Protein AF-A0A1F4U3Y9-F1 (afdb_monomer)

Solvent-accessible surface area (backbone atoms only — not comparable to full-atom values): 5903 Å² total; per-residue (Å²): 134,55,76,65,60,55,51,37,53,53,31,45,50,54,50,47,29,71,56,62,74,68,56,69,68,59,83,85,46,50,67,61,53,48,54,52,50,52,58,56,38,69,78,44,62,65,75,34,36,54,48,48,27,42,46,28,10,74,74,78,79,38,62,44,50,52,57,58,50,9,64,77,68,77,44,53,41,67,56,42,50,52,41,43,54,55,40,50,57,60,56,46,32,67,84,55,42,59,75,51,51,86,67,46,123

Foldseek 3Di:
DDPLVVQLQVLVQVLVCLQPVDFDFDPVCSVVLLVLVVVLLVPDPPLLSLLSCQQSVVVSPGHDQLCVSCVVVVHDSVVSVVSPVVSSVSCNDVVSVVVCPVRTD

Secondary structure (DSSP, 8-state):
--HHHHHHHHHHHHHHHHHHTSPPPPGGGHHHHHHHHHHHHHTS-HHHHHHHHHHHTTTTT-PPPHHHHHHHHTS-HHHHHHHHHHHHHHHT-HHHHHHHGGG--

InterPro domains:
  IPR000943 RNA polymerase sigma-70 [PR00046] (44-56)
  IPR000943 RNA polymerase sigma-70 [PR00046] (65-80)
  IPR000943 RNA po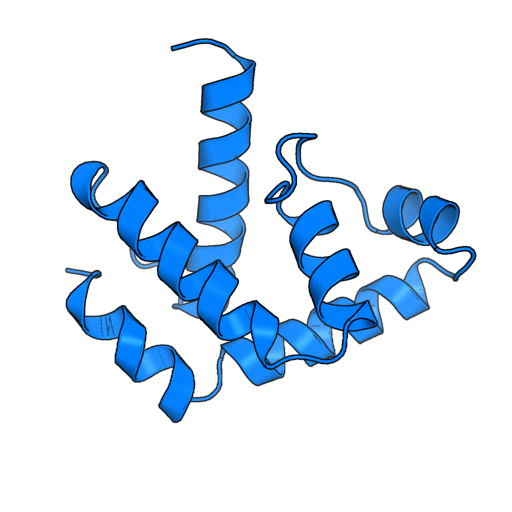lymerase sigma-70 [PR00046] (80-91)
  IPR000943 RNA polymerase sigma-70 [PS00716] (65-91)
  IPR007630 RNA polymerase sigma-70 region 4 [PF04545] (41-93)
  IPR013324 RNA polymerase sigma factor, region 3/4-like [SSF88659] (28-102)
  IPR014284 RNA polymerase sigma-70-like domain [TIGR02937] (24-93)
  IPR036388 Winged helix-like DNA-binding domain superfamily [G3DSA:1.10.10.10] (22-105)
  IPR050239 Sigma-70 factor family, RNA polymerase initiation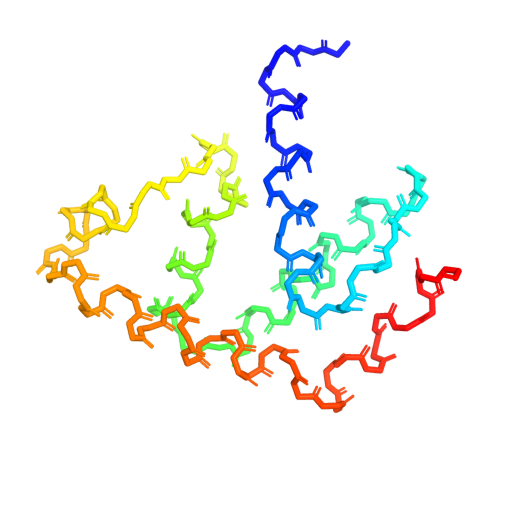 factors [PTHR30603] (31-104)

Radius of gyration: 13.51 Å; Cα contacts (8 Å, |Δi|>4): 103; chains: 1; bounding box: 30×34×35 Å

Structure (mmCIF, N/CA/C/O backbone):
data_AF-A0A1F4U3Y9-F1
#
_entry.id   AF-A0A1F4U3Y9-F1
#
loop_
_atom_site.group_PDB
_atom_site.id
_atom_site.type_symbol
_atom_site.label_atom_id
_atom_site.label_alt_id
_atom_site.label_comp_id
_atom_site.label_asym_id
_atom_site.label_entity_id
_atom_site.label_seq_id
_atom_site.pdbx_PDB_ins_code
_atom_site.Cartn_x
_atom_site.Cartn_y
_atom_site.Cartn_z
_atom_site.occupancy
_atom_site.B_iso_or_equiv
_atom_site.auth_seq_id
_atom_site.auth_comp_id
_atom_site.auth_asym_id
_atom_site.auth_atom_id
_atom_site.pdbx_PDB_model_num
ATOM 1 N N . MET A 1 1 ? -0.854 19.636 -18.662 1.00 48.47 1 MET A N 1
ATOM 2 C CA . MET A 1 1 ? -1.176 18.554 -17.710 1.00 48.47 1 MET A CA 1
ATOM 3 C C . MET A 1 1 ? -1.763 19.178 -16.464 1.00 48.47 1 MET A C 1
ATOM 5 O O . MET A 1 1 ? -1.205 20.149 -15.961 1.00 48.47 1 MET A O 1
ATOM 9 N N . SER A 1 2 ? -2.920 18.698 -16.024 1.00 51.94 2 SER A N 1
ATOM 10 C CA . SER A 1 2 ? -3.582 19.229 -14.830 1.00 51.94 2 SER A CA 1
ATOM 11 C C . SER A 1 2 ? -2.805 18.849 -13.559 1.00 51.94 2 SER A C 1
ATOM 13 O O . SER A 1 2 ? -2.091 17.847 -13.514 1.00 51.94 2 SER A O 1
ATOM 15 N N . ARG A 1 3 ? -2.964 19.622 -12.476 1.00 57.47 3 ARG A N 1
ATOM 16 C CA . ARG A 1 3 ? -2.353 19.325 -11.163 1.00 57.47 3 ARG A CA 1
ATOM 17 C C . ARG A 1 3 ? -2.760 17.941 -10.620 1.00 57.47 3 ARG A C 1
ATOM 19 O O . ARG A 1 3 ? -2.001 17.326 -9.869 1.00 57.47 3 ARG A O 1
ATOM 26 N N . LEU A 1 4 ? -3.934 17.445 -11.021 1.00 55.41 4 LEU A N 1
ATOM 27 C CA . LEU A 1 4 ? -4.447 16.114 -10.682 1.00 55.41 4 LEU A CA 1
ATOM 28 C C . LEU A 1 4 ? -3.682 14.998 -11.413 1.00 55.41 4 LEU A C 1
ATOM 30 O O . LEU A 1 4 ? -3.236 14.053 -10.764 1.00 55.41 4 LEU A O 1
ATOM 34 N N . GLU A 1 5 ? -3.424 15.149 -12.715 1.00 52.81 5 GLU A N 1
ATOM 35 C CA . GLU A 1 5 ? -2.620 14.196 -13.504 1.00 52.81 5 GLU A CA 1
ATOM 36 C C . GLU A 1 5 ? -1.182 14.093 -12.978 1.00 52.81 5 GLU A C 1
ATOM 38 O O . GLU A 1 5 ? -0.624 13.002 -12.856 1.00 52.81 5 GLU A O 1
ATOM 43 N N . GLN A 1 6 ? -0.595 15.229 -12.583 1.00 56.41 6 GLN A N 1
ATOM 44 C CA . GLN A 1 6 ? 0.755 15.277 -12.016 1.00 56.41 6 GLN A CA 1
ATOM 45 C C . GLN A 1 6 ? 0.853 14.485 -10.699 1.00 56.41 6 GLN A C 1
ATOM 47 O O . GLN A 1 6 ? 1.825 13.769 -10.462 1.00 56.41 6 GLN A O 1
ATOM 52 N N . THR A 1 7 ? -0.175 14.589 -9.852 1.00 57.88 7 THR A N 1
ATOM 53 C CA . THR A 1 7 ? -0.229 13.936 -8.534 1.00 57.88 7 THR A CA 1
ATOM 54 C C . THR A 1 7 ? -0.446 12.426 -8.663 1.00 57.88 7 THR A C 1
ATOM 56 O O . THR A 1 7 ? 0.130 11.648 -7.900 1.00 57.88 7 THR A O 1
ATOM 59 N N . HIS A 1 8 ? -1.232 11.995 -9.652 1.00 61.25 8 HIS A N 1
ATOM 60 C CA . HIS A 1 8 ? -1.425 10.581 -9.976 1.00 61.25 8 HIS A CA 1
ATOM 61 C C . HIS A 1 8 ? -0.100 9.930 -10.403 1.00 61.25 8 HIS A C 1
ATOM 63 O O . HIS A 1 8 ? 0.292 8.895 -9.859 1.00 61.25 8 HIS A O 1
ATOM 69 N N . LYS A 1 9 ? 0.657 10.608 -11.278 1.00 61.06 9 LYS A N 1
ATOM 70 C CA . LYS A 1 9 ? 1.952 10.127 -11.780 1.00 61.06 9 LYS A CA 1
ATOM 71 C C . LYS A 1 9 ? 2.984 9.933 -10.658 1.00 61.06 9 LYS A C 1
ATOM 73 O O . LYS A 1 9 ? 3.597 8.872 -10.562 1.00 61.06 9 LYS A O 1
ATOM 78 N N . ILE A 1 10 ? 3.092 10.901 -9.742 1.00 67.25 10 ILE A N 1
ATOM 79 C CA . ILE A 1 10 ? 4.024 10.866 -8.595 1.00 67.25 10 ILE A CA 1
ATOM 80 C C . ILE A 1 10 ? 3.752 9.675 -7.660 1.00 67.25 10 ILE A C 1
ATOM 82 O O . ILE A 1 10 ? 4.676 8.995 -7.211 1.00 67.25 10 ILE A O 1
ATOM 86 N N . ASN A 1 11 ? 2.486 9.397 -7.348 1.00 70.44 11 ASN A N 1
ATOM 87 C CA . ASN A 1 11 ? 2.147 8.366 -6.364 1.00 70.44 11 ASN A CA 1
ATOM 88 C C . ASN A 1 11 ? 2.334 6.943 -6.897 1.00 70.44 11 ASN A C 1
ATOM 90 O O . ASN A 1 11 ? 2.792 6.062 -6.165 1.00 70.44 11 ASN A O 1
ATOM 94 N N . CYS A 1 12 ? 2.074 6.736 -8.183 1.00 67.81 12 CYS A N 1
ATOM 95 C CA . CYS A 1 12 ? 2.408 5.494 -8.865 1.00 67.81 12 CYS A CA 1
ATOM 96 C C . CYS A 1 12 ? 3.924 5.266 -8.910 1.00 67.81 12 CYS A C 1
ATOM 98 O O . CYS A 1 12 ? 4.402 4.164 -8.644 1.00 67.81 12 CYS A O 1
ATOM 100 N N . GLN A 1 13 ? 4.694 6.327 -9.163 1.00 70.06 13 GLN A N 1
ATOM 101 C CA . GLN A 1 13 ? 6.154 6.278 -9.165 1.00 70.06 13 GLN A CA 1
ATOM 102 C C . GLN A 1 13 ? 6.704 5.881 -7.783 1.00 70.06 13 GLN A C 1
ATOM 104 O O . GLN A 1 13 ? 7.605 5.051 -7.691 1.00 70.06 13 GLN A O 1
ATOM 109 N N . ASN A 1 14 ? 6.071 6.333 -6.693 1.00 76.56 14 ASN A N 1
ATOM 110 C CA . ASN A 1 14 ? 6.397 5.877 -5.335 1.00 76.56 14 ASN A CA 1
ATOM 111 C C . ASN A 1 14 ? 6.145 4.370 -5.117 1.00 76.56 14 ASN A C 1
ATOM 113 O O . ASN A 1 14 ? 6.902 3.723 -4.385 1.00 76.56 14 ASN A O 1
ATOM 117 N N . LEU A 1 15 ? 5.096 3.795 -5.721 1.00 81.62 15 LEU A N 1
ATOM 118 C CA . LEU A 1 15 ? 4.838 2.348 -5.664 1.00 81.62 15 LEU A CA 1
ATOM 119 C C . LEU A 1 15 ? 5.926 1.573 -6.405 1.00 81.62 15 LEU A C 1
ATOM 121 O O . LEU A 1 15 ? 6.482 0.612 -5.873 1.00 81.62 15 LEU A O 1
ATOM 125 N N . ILE A 1 16 ? 6.249 2.021 -7.613 1.00 77.62 16 ILE A N 1
ATOM 126 C CA . ILE A 1 16 ? 7.269 1.428 -8.474 1.00 77.62 16 ILE A CA 1
ATOM 127 C C . ILE A 1 16 ? 8.624 1.434 -7.769 1.00 77.62 16 ILE A C 1
ATOM 129 O O . ILE A 1 16 ? 9.228 0.373 -7.613 1.00 77.62 16 ILE A O 1
ATOM 133 N N . CYS A 1 17 ? 9.070 2.587 -7.262 1.00 76.81 17 CYS A N 1
ATOM 134 C CA . CYS A 1 17 ? 10.342 2.694 -6.547 1.00 76.81 17 CYS A CA 1
ATOM 135 C C . CYS A 1 17 ? 10.395 1.738 -5.352 1.00 76.81 17 CYS A C 1
ATOM 137 O O . CYS A 1 17 ? 11.418 1.094 -5.107 1.00 76.81 17 CYS A O 1
ATOM 139 N N . LYS A 1 18 ? 9.272 1.575 -4.639 1.00 78.56 18 LYS A N 1
ATOM 140 C CA . LYS A 1 18 ? 9.178 0.614 -3.538 1.00 78.56 18 LYS A CA 1
ATOM 141 C C . LYS A 1 18 ? 9.304 -0.835 -3.991 1.00 78.56 18 LYS A C 1
ATOM 143 O O . LYS A 1 18 ? 9.843 -1.616 -3.207 1.00 78.56 18 LYS A O 1
ATOM 148 N N . ILE A 1 19 ? 8.795 -1.216 -5.163 1.00 79.44 19 ILE A N 1
ATOM 149 C CA . ILE A 1 19 ? 8.839 -2.598 -5.677 1.00 79.44 19 ILE A CA 1
ATOM 150 C C . ILE A 1 19 ? 10.204 -2.914 -6.311 1.00 79.44 19 ILE A C 1
ATOM 152 O O . ILE A 1 19 ? 10.729 -3.999 -6.067 1.00 79.44 19 ILE A O 1
ATOM 156 N N . PHE A 1 20 ? 10.793 -1.969 -7.051 1.00 72.44 20 PHE A N 1
ATOM 157 C CA . PHE A 1 20 ? 11.938 -2.197 -7.947 1.00 72.44 20 PHE A CA 1
ATOM 158 C C . PHE A 1 20 ? 13.252 -1.521 -7.520 1.00 72.44 20 PHE A C 1
ATOM 160 O O . PHE A 1 20 ? 14.185 -1.461 -8.312 1.00 72.44 20 PHE A O 1
ATOM 167 N N . SER A 1 21 ? 13.362 -1.055 -6.271 1.00 65.00 21 SER A N 1
ATOM 168 C CA . SER A 1 21 ? 14.612 -0.521 -5.700 1.00 65.00 21 SER A CA 1
ATOM 169 C C . SER A 1 21 ? 15.199 0.674 -6.472 1.00 65.00 21 SER A C 1
ATOM 171 O O . SER A 1 21 ? 16.372 0.663 -6.829 1.00 65.00 21 SER A O 1
ATOM 173 N N . ASN A 1 22 ? 14.398 1.730 -6.662 1.00 54.84 22 ASN A N 1
ATOM 174 C CA . ASN A 1 22 ? 14.822 3.025 -7.232 1.00 54.84 22 ASN A CA 1
ATOM 175 C C . ASN A 1 22 ? 15.315 2.996 -8.690 1.00 54.84 22 ASN A C 1
ATOM 177 O O . ASN A 1 22 ? 16.272 3.687 -9.029 1.00 54.84 22 ASN A O 1
ATOM 181 N N . LYS A 1 23 ? 14.647 2.250 -9.571 1.00 60.75 23 LYS A N 1
ATOM 182 C CA . LYS A 1 23 ? 14.773 2.498 -11.011 1.00 60.75 23 LYS A CA 1
ATOM 183 C C . LYS A 1 23 ? 13.792 3.588 -11.442 1.00 60.75 23 LYS A C 1
ATOM 185 O O . LYS A 1 23 ? 12.597 3.487 -11.154 1.00 60.75 23 LYS A O 1
ATOM 190 N N . GLU A 1 24 ? 14.296 4.634 -12.091 1.00 59.62 24 GLU A N 1
ATOM 191 C CA . GLU A 1 24 ? 13.445 5.629 -12.740 1.00 59.62 24 GLU A CA 1
ATOM 192 C C . GLU A 1 24 ? 12.756 4.990 -13.950 1.00 59.62 24 GLU A C 1
ATOM 194 O O . GLU A 1 24 ? 13.371 4.245 -14.707 1.00 59.62 24 GLU A O 1
ATOM 199 N N . ILE A 1 25 ? 11.458 5.251 -14.106 1.00 63.59 25 ILE A N 1
ATOM 200 C CA . ILE A 1 25 ? 10.733 4.892 -15.325 1.00 63.59 25 ILE A CA 1
ATOM 201 C C . ILE A 1 25 ? 10.867 6.057 -16.290 1.00 63.59 25 ILE A C 1
ATOM 203 O O . ILE A 1 25 ? 10.481 7.183 -15.955 1.00 63.59 25 ILE A O 1
ATOM 207 N N . GLU A 1 26 ? 11.361 5.774 -17.490 1.00 63.59 26 GLU A N 1
ATOM 208 C CA . GLU A 1 26 ? 11.257 6.708 -18.603 1.00 63.59 26 GLU A CA 1
ATOM 209 C C . GLU A 1 26 ? 9.784 7.040 -18.856 1.00 63.59 26 GLU A C 1
ATOM 211 O O . GLU A 1 26 ? 8.912 6.170 -18.830 1.00 63.59 26 GLU A O 1
ATOM 216 N N . LYS A 1 27 ? 9.483 8.324 -19.071 1.00 62.53 27 LYS A N 1
ATOM 217 C CA . LYS A 1 27 ? 8.103 8.842 -19.096 1.00 62.53 27 LYS A CA 1
ATOM 218 C C . LYS A 1 27 ? 7.188 8.131 -20.095 1.00 62.53 27 LYS A C 1
ATOM 220 O O . LYS A 1 27 ? 5.975 8.172 -19.873 1.00 62.53 27 LYS A O 1
ATOM 225 N N . ASP A 1 28 ? 7.769 7.510 -21.114 1.00 66.12 28 ASP A N 1
ATOM 226 C CA 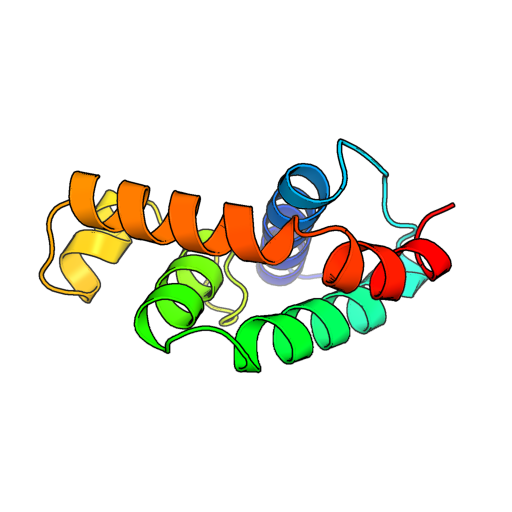. ASP A 1 28 ? 7.090 6.884 -22.244 1.00 66.12 28 ASP A CA 1
ATOM 227 C C . ASP A 1 28 ? 6.516 5.501 -21.893 1.00 66.12 28 ASP A C 1
ATOM 229 O O . ASP A 1 28 ? 5.478 5.121 -22.422 1.00 66.12 28 ASP A O 1
ATOM 233 N N . HIS A 1 29 ? 7.082 4.807 -20.899 1.00 73.62 29 HIS A N 1
ATOM 234 C CA . HIS A 1 29 ? 6.612 3.482 -20.464 1.00 73.62 29 HIS A CA 1
ATOM 235 C C . HIS A 1 29 ? 5.654 3.523 -19.267 1.00 73.62 29 HIS A C 1
ATOM 237 O O . HIS A 1 29 ? 5.248 2.486 -18.743 1.00 73.62 29 HIS A O 1
ATOM 243 N N . PHE A 1 30 ? 5.282 4.714 -18.790 1.00 72.44 30 PHE A N 1
ATOM 244 C CA . PHE A 1 30 ? 4.509 4.850 -17.555 1.00 72.44 30 PHE A CA 1
ATOM 245 C C . PHE A 1 30 ? 3.150 4.128 -17.614 1.00 72.44 30 PHE A C 1
ATOM 247 O O . PHE A 1 30 ? 2.808 3.409 -16.678 1.00 72.44 30 PHE A O 1
ATOM 254 N N . GLU A 1 31 ? 2.405 4.270 -18.713 1.00 76.00 31 GLU A N 1
ATOM 255 C CA . GLU A 1 31 ? 1.094 3.622 -18.886 1.00 76.00 31 GLU A CA 1
ATOM 256 C C . GLU A 1 31 ? 1.203 2.092 -18.959 1.00 76.00 31 GLU A C 1
ATOM 258 O O . GLU A 1 31 ? 0.430 1.374 -18.323 1.00 76.00 31 GLU A O 1
ATOM 263 N N . GLU A 1 32 ? 2.209 1.579 -19.668 1.00 77.75 32 GLU A N 1
ATOM 264 C CA . GLU A 1 32 ? 2.474 0.140 -19.775 1.00 77.75 32 GLU A CA 1
ATOM 265 C C . GLU A 1 32 ? 2.797 -0.455 -18.401 1.00 77.75 32 GLU A C 1
ATOM 267 O O . GLU A 1 32 ? 2.233 -1.475 -17.999 1.00 77.75 32 GLU A O 1
ATOM 272 N N . VAL A 1 33 ? 3.643 0.223 -17.621 1.00 77.31 33 VAL A N 1
ATOM 273 C CA . VAL A 1 33 ? 3.981 -0.219 -16.265 1.00 77.31 33 VAL A CA 1
ATOM 274 C C . VAL A 1 33 ? 2.747 -0.232 -15.361 1.00 77.31 33 VAL A C 1
ATOM 276 O O . VAL A 1 33 ? 2.585 -1.170 -14.576 1.00 77.31 33 VAL A O 1
ATOM 279 N N . ILE A 1 34 ? 1.850 0.753 -15.477 1.00 78.88 34 ILE A N 1
ATOM 280 C CA . ILE A 1 34 ? 0.597 0.779 -14.711 1.00 78.88 34 ILE A CA 1
ATOM 281 C C . ILE A 1 34 ? -0.280 -0.423 -15.043 1.00 78.88 34 ILE A C 1
ATOM 283 O O . ILE A 1 34 ? -0.708 -1.119 -14.120 1.00 78.88 34 ILE A O 1
ATOM 287 N N . GLN A 1 35 ? -0.473 -0.737 -16.325 1.00 82.06 35 GLN A N 1
ATOM 288 C CA . GLN A 1 35 ? -1.257 -1.906 -16.734 1.00 82.06 35 GLN A CA 1
ATOM 289 C C . GLN A 1 35 ? -0.700 -3.209 -16.150 1.00 82.06 35 GLN A C 1
ATOM 291 O O . GLN A 1 35 ? -1.451 -4.062 -15.674 1.00 82.06 35 GLN A O 1
ATOM 296 N N . ILE A 1 36 ? 0.624 -3.366 -16.112 1.00 81.19 36 ILE A N 1
ATOM 297 C CA . ILE A 1 36 ? 1.246 -4.573 -15.552 1.00 81.19 36 ILE A CA 1
ATOM 298 C C . ILE A 1 36 ? 1.101 -4.599 -14.024 1.00 81.19 36 ILE A C 1
ATOM 300 O O . ILE A 1 36 ? 0.895 -5.670 -13.439 1.00 81.19 36 ILE A O 1
ATOM 304 N N . ILE A 1 37 ? 1.166 -3.440 -13.354 1.00 82.00 37 ILE A N 1
ATOM 305 C CA . ILE A 1 37 ? 0.885 -3.337 -11.914 1.00 82.00 37 ILE A CA 1
ATOM 306 C C . ILE A 1 37 ? -0.550 -3.781 -11.649 1.00 82.00 37 ILE A C 1
ATOM 308 O O . ILE A 1 37 ? -0.764 -4.616 -10.771 1.00 82.00 37 ILE A O 1
ATOM 312 N N . GLU A 1 38 ? -1.524 -3.292 -12.413 1.00 84.00 38 GLU A N 1
ATOM 313 C CA . GLU A 1 38 ? -2.929 -3.674 -12.270 1.00 84.00 38 GLU A CA 1
ATOM 314 C C . GLU A 1 38 ? -3.154 -5.166 -12.528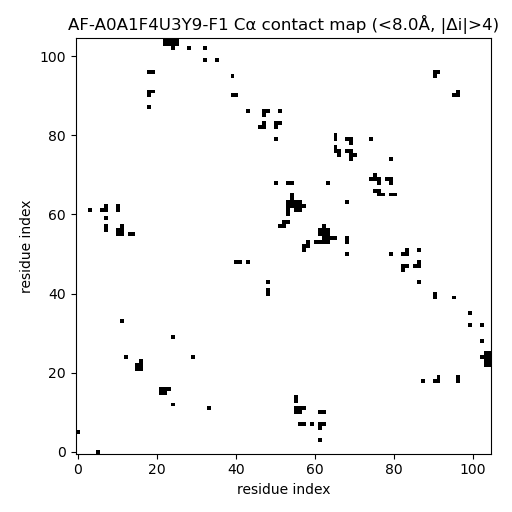 1.00 84.00 38 GLU A C 1
ATOM 316 O O . GLU A 1 38 ? -3.786 -5.846 -11.712 1.00 84.00 38 GLU A O 1
ATOM 321 N N . ALA A 1 39 ? -2.559 -5.709 -13.592 1.00 84.25 39 ALA A N 1
ATOM 322 C CA . ALA A 1 39 ? -2.594 -7.137 -13.886 1.00 84.25 39 ALA A CA 1
ATOM 323 C C . ALA A 1 39 ? -1.985 -7.961 -12.741 1.00 84.25 39 ALA A C 1
ATOM 325 O O . ALA A 1 39 ? -2.540 -8.979 -12.328 1.00 84.25 39 ALA A O 1
ATOM 326 N N . THR A 1 40 ? -0.876 -7.508 -12.158 1.00 83.94 40 THR A N 1
ATOM 327 C CA . THR A 1 40 ? -0.241 -8.193 -11.025 1.00 83.94 40 THR A CA 1
ATOM 328 C C . THR A 1 40 ? -1.082 -8.089 -9.753 1.00 83.94 40 THR A C 1
ATOM 330 O O . THR A 1 40 ? -1.181 -9.063 -8.999 1.00 83.94 40 THR A O 1
ATOM 333 N N . LEU A 1 41 ? -1.717 -6.938 -9.519 1.00 86.94 41 LEU A N 1
ATOM 334 C CA . LEU A 1 41 ? -2.628 -6.731 -8.398 1.00 86.94 41 LEU A CA 1
ATOM 335 C C . LEU A 1 41 ? -3.853 -7.636 -8.500 1.00 86.94 41 LEU A C 1
ATOM 337 O O . LEU A 1 41 ? -4.268 -8.159 -7.469 1.00 86.94 41 LEU A O 1
ATOM 341 N N . SER A 1 42 ? -4.375 -7.893 -9.703 1.00 87.25 42 SER A N 1
ATOM 342 C CA . SER A 1 42 ? -5.540 -8.769 -9.906 1.00 87.25 42 SER A CA 1
ATOM 343 C C . SER A 1 42 ? -5.367 -10.172 -9.294 1.00 87.25 42 SER A C 1
ATOM 345 O O . SER A 1 42 ? -6.335 -10.771 -8.831 1.00 87.25 42 SER A O 1
ATOM 347 N N . GLY A 1 43 ? -4.125 -10.667 -9.194 1.00 86.88 43 GLY A N 1
ATOM 348 C CA . GLY A 1 43 ? -3.791 -11.957 -8.577 1.00 86.88 43 GLY A CA 1
ATOM 349 C C . GLY A 1 43 ? -3.640 -11.936 -7.049 1.00 86.88 43 GLY A C 1
ATOM 350 O O . GLY A 1 43 ? -3.329 -12.965 -6.442 1.00 86.88 43 GLY A O 1
ATOM 351 N N . LEU A 1 44 ? -3.799 -10.782 -6.397 1.00 89.12 44 LEU A N 1
ATOM 352 C CA . LEU A 1 44 ? -3.787 -10.662 -4.940 1.00 89.12 44 LEU A CA 1
ATOM 353 C C . LEU A 1 44 ? -5.208 -10.761 -4.369 1.00 89.12 44 LEU A C 1
ATOM 355 O O . LEU A 1 44 ? -6.164 -10.376 -5.028 1.00 89.12 44 LEU A O 1
ATOM 359 N N . PRO A 1 45 ? -5.371 -11.186 -3.106 1.00 93.12 45 PRO A N 1
ATOM 360 C CA . PRO A 1 45 ? -6.625 -11.004 -2.383 1.00 93.12 45 PRO A CA 1
ATOM 361 C C . PRO A 1 45 ? -7.157 -9.569 -2.479 1.00 93.12 45 PRO A C 1
ATOM 363 O O . PRO A 1 45 ? -6.400 -8.616 -2.295 1.00 93.12 45 PRO A O 1
ATOM 366 N N . GLU A 1 46 ? -8.464 -9.419 -2.685 1.00 92.69 46 GLU A N 1
ATOM 367 C CA . GLU A 1 46 ? -9.150 -8.134 -2.894 1.00 92.69 46 GLU A CA 1
ATOM 368 C C . GLU A 1 46 ? -8.772 -7.066 -1.852 1.00 92.69 46 GLU A C 1
ATOM 370 O O . GLU A 1 46 ? -8.426 -5.936 -2.191 1.00 92.69 46 GLU A O 1
ATOM 375 N N . LYS A 1 47 ? -8.700 -7.448 -0.569 1.00 93.19 47 LYS A N 1
ATOM 376 C CA . LYS A 1 47 ? -8.298 -6.543 0.524 1.00 93.19 47 LYS A CA 1
ATOM 377 C C . LYS A 1 47 ? -6.893 -5.955 0.343 1.00 93.19 47 LYS A C 1
ATOM 379 O O . LYS A 1 47 ? -6.640 -4.840 0.786 1.00 93.19 47 LYS A O 1
ATOM 384 N N . TYR A 1 48 ? -5.968 -6.685 -0.279 1.00 93.69 48 TYR A N 1
ATOM 385 C CA . TYR A 1 48 ? -4.635 -6.171 -0.607 1.00 93.69 48 TYR A CA 1
ATOM 386 C C . TYR A 1 48 ? -4.677 -5.234 -1.808 1.00 93.69 48 TYR A C 1
ATOM 388 O O . TYR A 1 48 ? -4.005 -4.206 -1.787 1.00 93.69 48 TYR A O 1
ATOM 396 N N . GLN A 1 49 ? -5.481 -5.569 -2.821 1.00 93.50 49 GLN A N 1
ATOM 397 C CA . GLN A 1 49 ? -5.661 -4.723 -3.998 1.00 93.50 49 GLN A CA 1
ATOM 398 C C . GLN A 1 49 ? -6.193 -3.351 -3.597 1.00 93.50 49 GLN A C 1
ATOM 400 O O . GLN A 1 49 ? -5.587 -2.345 -3.944 1.00 93.50 49 GLN A O 1
ATOM 405 N N . ILE A 1 50 ? -7.269 -3.316 -2.804 1.00 93.06 50 ILE A N 1
ATOM 406 C CA . ILE A 1 50 ? -7.898 -2.070 -2.354 1.00 93.06 50 ILE A CA 1
ATOM 407 C C . ILE A 1 50 ? -6.901 -1.219 -1.562 1.00 93.06 50 ILE A C 1
ATOM 409 O O . ILE A 1 50 ? -6.746 -0.035 -1.845 1.00 93.06 50 ILE A O 1
ATOM 413 N N . VAL A 1 51 ? -6.167 -1.821 -0.618 1.00 95.12 51 VAL A N 1
ATOM 414 C CA . VAL A 1 51 ? -5.161 -1.091 0.168 1.00 95.12 51 VAL A CA 1
ATOM 415 C C . VAL A 1 51 ? -4.079 -0.491 -0.728 1.00 95.12 51 VAL A C 1
ATOM 417 O O . VAL A 1 51 ? -3.739 0.671 -0.537 1.00 95.12 51 VAL A O 1
ATOM 420 N N . ILE A 1 52 ? -3.554 -1.228 -1.713 1.00 93.00 52 ILE A N 1
ATOM 421 C CA . ILE A 1 52 ? -2.537 -0.691 -2.632 1.00 93.00 52 ILE A CA 1
ATOM 422 C C . ILE A 1 52 ? -3.128 0.388 -3.546 1.00 93.00 52 ILE A C 1
ATOM 424 O O . ILE A 1 52 ? -2.535 1.458 -3.667 1.00 93.00 52 ILE A O 1
ATOM 428 N N . LYS A 1 53 ? -4.308 0.167 -4.133 1.00 90.81 53 LYS A N 1
ATOM 429 C CA . LYS A 1 53 ? -4.945 1.147 -5.021 1.00 90.81 53 LYS A CA 1
ATOM 430 C C . LYS A 1 53 ? -5.180 2.477 -4.312 1.00 90.81 53 LYS A C 1
ATOM 432 O O . LYS A 1 53 ? -4.705 3.498 -4.792 1.00 90.81 53 LYS A O 1
ATOM 437 N N . LEU A 1 54 ? -5.783 2.452 -3.124 1.00 92.19 54 LEU A N 1
ATOM 438 C CA . LEU A 1 54 ? -6.017 3.661 -2.330 1.00 92.19 54 LEU A CA 1
ATOM 439 C C . LEU A 1 54 ? -4.709 4.299 -1.844 1.00 92.19 54 LEU A C 1
ATOM 441 O O . 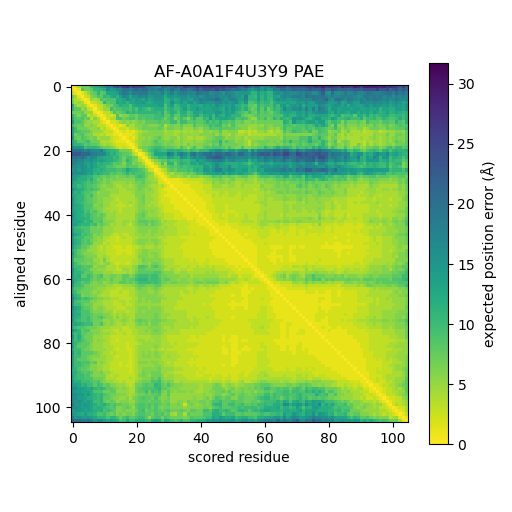LEU A 1 54 ? -4.572 5.519 -1.824 1.00 92.19 54 LEU A O 1
ATOM 445 N N . ARG A 1 55 ? -3.717 3.492 -1.446 1.00 92.25 55 ARG A N 1
ATOM 446 C CA . ARG A 1 55 ? -2.454 4.005 -0.895 1.00 92.25 55 ARG A CA 1
ATOM 447 C C . ARG A 1 55 ? -1.609 4.740 -1.925 1.00 92.25 55 ARG A C 1
ATOM 449 O O . ARG A 1 55 ? -0.954 5.714 -1.566 1.00 92.25 55 ARG A O 1
ATOM 456 N N . TYR A 1 56 ? -1.615 4.268 -3.165 1.00 89.31 56 TYR A N 1
ATOM 457 C CA . TYR A 1 56 ? -0.804 4.817 -4.253 1.00 89.31 56 TYR A CA 1
ATOM 458 C C . TYR A 1 56 ? -1.642 5.569 -5.294 1.00 89.31 56 TYR A C 1
ATOM 460 O O . TYR A 1 56 ? -1.099 6.042 -6.286 1.00 89.31 56 TYR A O 1
ATOM 468 N N . GLY A 1 57 ? -2.942 5.735 -5.035 1.00 86.56 57 GLY A N 1
ATOM 469 C CA . GLY A 1 57 ? -3.855 6.525 -5.852 1.00 86.56 57 GLY A CA 1
ATOM 470 C C . GLY A 1 57 ? -4.173 5.919 -7.212 1.00 86.56 57 GLY A C 1
ATOM 471 O O . GLY A 1 57 ? -4.558 6.673 -8.089 1.00 86.56 57 GLY A O 1
ATOM 472 N N . LEU A 1 58 ? -4.031 4.599 -7.382 1.00 84.50 58 LEU A N 1
ATOM 473 C CA . LEU A 1 58 ? -4.310 3.885 -8.641 1.00 84.50 58 LEU A CA 1
ATOM 474 C C . LEU A 1 58 ? -5.808 3.855 -8.997 1.00 84.50 58 LEU A C 1
ATOM 476 O O . LEU A 1 58 ? -6.193 3.312 -10.022 1.00 84.50 58 LEU A O 1
ATOM 480 N N . ASP A 1 59 ? -6.672 4.371 -8.126 1.00 82.62 59 ASP A N 1
ATOM 481 C CA . ASP A 1 59 ? -8.112 4.505 -8.346 1.00 82.62 59 ASP A CA 1
ATOM 482 C C . ASP A 1 59 ? -8.503 5.871 -8.940 1.00 82.62 59 ASP A C 1
ATOM 484 O O . ASP A 1 59 ? -9.689 6.194 -9.018 1.00 82.62 59 ASP A O 1
ATOM 488 N N . GLY A 1 60 ? -7.520 6.704 -9.306 1.00 79.19 60 GLY A N 1
ATOM 489 C CA . GLY A 1 60 ? -7.741 8.045 -9.845 1.00 79.19 60 GLY A CA 1
ATOM 490 C C . GLY A 1 60 ? -8.154 9.091 -8.803 1.00 79.19 60 GLY A C 1
ATOM 491 O O . GLY A 1 60 ? -8.279 10.267 -9.142 1.00 79.19 60 GLY A O 1
ATOM 492 N N . LYS A 1 61 ? -8.331 8.712 -7.527 1.00 79.38 61 LYS A N 1
ATOM 493 C CA . LYS A 1 61 ? -8.738 9.627 -6.440 1.00 79.38 61 LYS A CA 1
ATOM 494 C C . LYS A 1 61 ? -7.556 10.174 -5.635 1.00 79.38 61 LYS A C 1
ATOM 496 O O . LYS A 1 61 ? -7.750 10.961 -4.708 1.00 79.38 61 LYS A O 1
ATOM 501 N N . GLY A 1 62 ? -6.335 9.799 -6.018 1.00 83.00 62 GLY A N 1
ATOM 502 C CA . GLY A 1 62 ? -5.096 10.215 -5.368 1.00 83.00 62 GLY A CA 1
ATOM 503 C C . GLY A 1 62 ? -4.724 9.349 -4.163 1.00 83.00 62 GLY A C 1
ATOM 504 O O . GLY A 1 62 ? -5.515 8.557 -3.658 1.00 83.00 62 GLY A O 1
ATOM 505 N N . ALA A 1 63 ? -3.475 9.475 -3.710 1.00 88.44 63 ALA A N 1
ATOM 506 C CA . ALA A 1 63 ? -2.963 8.665 -2.611 1.00 88.44 63 ALA A CA 1
ATOM 507 C C . ALA A 1 63 ? -3.614 9.021 -1.269 1.00 88.44 63 ALA A C 1
ATOM 509 O O . ALA A 1 63 ? -3.651 10.180 -0.855 1.00 88.44 63 ALA A O 1
ATOM 510 N N . GLN A 1 64 ? -4.044 7.992 -0.545 1.00 90.69 64 GLN A N 1
ATOM 511 C CA . GLN A 1 64 ? -4.603 8.104 0.795 1.00 90.69 64 GLN A CA 1
ATOM 512 C C . GLN A 1 64 ? -3.599 7.677 1.875 1.00 90.69 64 GLN A C 1
ATOM 514 O O . GLN A 1 64 ? -2.713 6.833 1.691 1.00 90.69 64 GLN A O 1
ATOM 519 N N . THR A 1 65 ? -3.737 8.262 3.061 1.00 94.12 65 THR A N 1
ATOM 520 C CA . THR A 1 65 ? -2.983 7.865 4.256 1.00 94.12 65 THR A CA 1
ATOM 521 C C . THR A 1 65 ? -3.486 6.535 4.817 1.00 94.12 65 THR A C 1
ATOM 523 O O . THR A 1 65 ? -4.647 6.173 4.649 1.00 94.12 65 THR A O 1
ATOM 526 N N . LEU A 1 66 ? -2.637 5.818 5.564 1.00 95.38 66 LEU A N 1
ATOM 527 C CA . LEU A 1 66 ? -3.047 4.582 6.252 1.00 95.38 66 LEU A CA 1
ATOM 528 C C . LEU A 1 66 ? -4.255 4.792 7.178 1.00 95.38 66 LEU A C 1
ATOM 530 O O . LEU A 1 66 ? -5.062 3.883 7.343 1.00 95.38 66 LEU A O 1
ATOM 534 N N . GLN A 1 67 ? -4.375 5.983 7.775 1.00 96.25 67 GLN A N 1
ATOM 535 C CA . GLN A 1 67 ? -5.506 6.331 8.629 1.00 96.25 67 GLN A CA 1
ATOM 536 C C . GLN A 1 67 ? -6.792 6.503 7.815 1.00 96.25 67 GLN A C 1
ATOM 538 O O . GLN A 1 67 ? -7.812 5.927 8.175 1.00 96.25 67 GLN A O 1
ATOM 543 N N . GLN A 1 68 ? -6.741 7.245 6.703 1.00 94.88 68 GLN A N 1
ATOM 544 C CA . GLN A 1 68 ? -7.894 7.421 5.810 1.00 94.88 68 GLN A CA 1
ATOM 545 C C . GLN A 1 68 ? -8.378 6.078 5.258 1.00 94.88 68 GLN A C 1
ATOM 547 O O . GLN A 1 68 ? -9.566 5.784 5.328 1.00 94.88 68 GLN A O 1
ATOM 552 N N . ILE A 1 69 ? -7.455 5.229 4.803 1.00 95.50 69 ILE A N 1
ATOM 553 C CA . ILE A 1 69 ? -7.776 3.882 4.315 1.00 95.50 69 ILE A CA 1
ATOM 554 C C . ILE A 1 69 ? -8.391 3.031 5.433 1.00 95.50 69 ILE A C 1
ATOM 556 O O . ILE A 1 69 ? -9.347 2.300 5.196 1.00 95.50 69 ILE A O 1
ATOM 560 N N . GLY A 1 70 ? -7.868 3.134 6.658 1.00 96.69 70 GLY A N 1
ATOM 561 C CA . GLY A 1 70 ? -8.411 2.428 7.818 1.00 96.69 70 GLY A CA 1
ATOM 562 C C . GLY A 1 70 ? -9.855 2.824 8.107 1.00 96.69 70 GLY A C 1
ATOM 563 O O . GLY A 1 70 ? -10.703 1.953 8.283 1.00 96.69 70 GLY A O 1
ATOM 564 N N . ASN A 1 71 ? -10.149 4.125 8.047 1.00 96.44 71 ASN A N 1
ATOM 565 C CA . ASN A 1 71 ? -11.503 4.648 8.212 1.00 96.44 71 ASN A CA 1
ATOM 566 C C . ASN A 1 71 ? -12.446 4.146 7.102 1.00 96.44 71 ASN A C 1
ATOM 568 O O . ASN A 1 71 ? -13.553 3.717 7.405 1.00 96.44 71 ASN A O 1
ATOM 572 N N . VAL A 1 72 ? -11.999 4.140 5.839 1.00 93.75 72 VAL A N 1
ATOM 573 C CA . VAL A 1 72 ? -12.785 3.639 4.690 1.00 93.75 72 VAL A CA 1
ATOM 574 C C . VAL A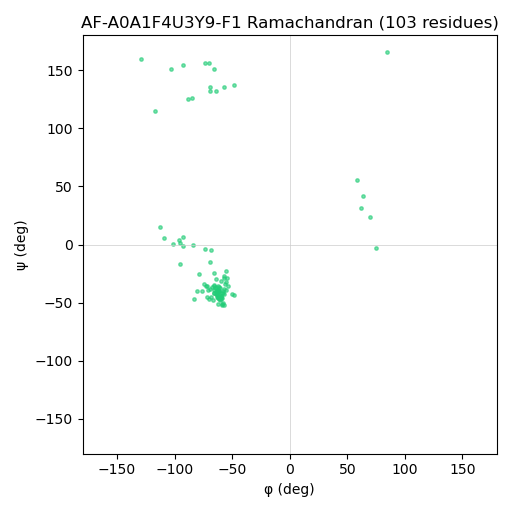 1 72 ? -13.095 2.146 4.821 1.00 93.75 72 VAL A C 1
ATOM 576 O O . VAL A 1 72 ? -14.190 1.706 4.488 1.00 93.75 72 VAL A O 1
ATOM 579 N N . LEU A 1 73 ? -12.136 1.358 5.309 1.00 93.88 73 LEU A N 1
ATOM 580 C CA . LEU A 1 73 ? -12.247 -0.098 5.412 1.00 93.88 73 LEU A CA 1
ATOM 581 C C . LEU A 1 73 ? -12.781 -0.589 6.768 1.00 93.88 73 LEU A C 1
ATOM 583 O O . LEU A 1 73 ? -12.887 -1.799 6.967 1.00 93.88 73 LEU A O 1
ATOM 587 N N . GLY A 1 74 ? -13.068 0.313 7.711 1.00 96.56 74 GLY A N 1
ATOM 588 C CA . GLY A 1 74 ? -13.496 -0.042 9.067 1.00 96.56 74 GLY A CA 1
ATOM 589 C C . GLY A 1 74 ? -12.453 -0.850 9.852 1.00 96.56 74 GLY A C 1
ATOM 590 O O . GLY A 1 74 ? -12.808 -1.707 10.658 1.00 96.56 74 GLY A O 1
ATOM 591 N N . ILE A 1 75 ? -11.158 -0.627 9.602 1.00 97.00 75 ILE A N 1
ATOM 592 C CA . ILE A 1 75 ? -10.051 -1.338 10.261 1.00 97.00 75 ILE A CA 1
ATOM 593 C C . ILE A 1 75 ? -9.020 -0.368 10.832 1.00 97.00 75 ILE A C 1
ATOM 595 O O . ILE A 1 75 ? -8.887 0.777 10.409 1.00 97.00 75 ILE A O 1
ATOM 599 N N . THR A 1 76 ? -8.228 -0.846 11.789 1.00 97.88 76 THR A N 1
ATOM 600 C CA . THR A 1 76 ? -7.187 -0.019 12.403 1.00 97.88 76 THR A CA 1
ATOM 601 C C . THR A 1 76 ? -6.090 0.349 11.402 1.00 97.88 76 THR A C 1
ATOM 603 O O . THR A 1 76 ? -5.751 -0.420 10.497 1.00 97.88 76 THR A O 1
ATOM 606 N N . ARG A 1 77 ? -5.454 1.505 11.619 1.00 97.69 77 ARG A N 1
ATOM 607 C CA . ARG A 1 77 ? -4.273 1.954 10.861 1.00 97.69 77 ARG A CA 1
ATOM 608 C C . ARG A 1 77 ? -3.182 0.882 10.793 1.00 97.69 77 ARG A C 1
ATOM 610 O O . ARG A 1 77 ? -2.587 0.660 9.740 1.00 97.69 77 ARG A O 1
ATOM 617 N N . GLU A 1 78 ? -2.928 0.209 11.912 1.00 97.75 78 GLU A N 1
ATOM 618 C CA . GLU A 1 78 ? -1.927 -0.855 11.986 1.00 97.75 78 GLU A CA 1
ATOM 619 C C . GLU A 1 78 ? -2.319 -2.055 11.119 1.00 97.75 78 GLU A C 1
ATOM 621 O O . GLU A 1 78 ? -1.479 -2.622 10.418 1.00 97.75 78 GLU A O 1
ATOM 626 N N . ARG A 1 79 ? -3.611 -2.398 11.065 1.00 97.00 79 ARG A N 1
ATOM 627 C CA . ARG A 1 79 ? -4.080 -3.450 10.166 1.00 97.00 79 ARG A CA 1
ATOM 628 C C . ARG A 1 79 ? -3.857 -3.079 8.7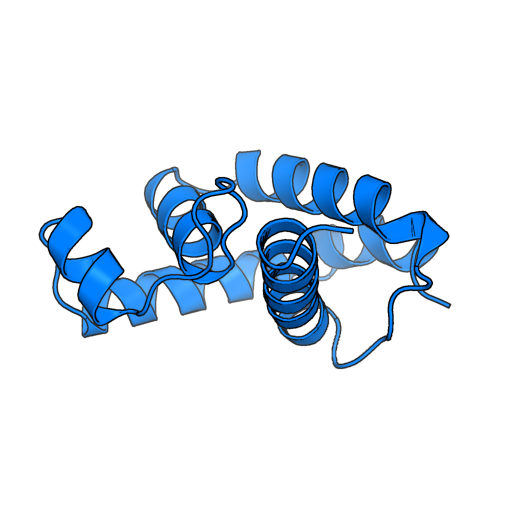02 1.00 97.00 79 ARG A C 1
ATOM 630 O O . ARG A 1 79 ? -3.379 -3.927 7.952 1.00 97.00 79 ARG A O 1
ATOM 637 N N . VAL A 1 80 ? -4.125 -1.836 8.301 1.00 97.50 80 VAL A N 1
ATOM 638 C CA . VAL A 1 80 ? -3.829 -1.359 6.936 1.00 97.50 80 VAL A CA 1
ATOM 639 C C . VAL A 1 80 ? -2.340 -1.498 6.623 1.00 97.50 80 VAL A C 1
ATOM 641 O O . VAL A 1 80 ? -1.991 -2.053 5.584 1.00 97.50 80 VAL A O 1
ATOM 644 N N . ARG A 1 81 ? -1.456 -1.090 7.544 1.00 96.69 81 ARG A N 1
ATOM 645 C CA . ARG A 1 81 ? 0.003 -1.240 7.392 1.00 96.69 81 ARG A CA 1
ATOM 646 C C . ARG A 1 81 ? 0.413 -2.700 7.180 1.00 96.69 81 ARG A C 1
ATOM 648 O O . ARG A 1 81 ? 1.248 -3.004 6.331 1.00 96.69 81 ARG A O 1
ATOM 655 N N . GLN A 1 82 ? -0.182 -3.628 7.931 1.00 97.38 82 GLN A N 1
ATOM 656 C CA . GLN A 1 82 ? 0.076 -5.062 7.767 1.00 97.38 82 GLN A CA 1
ATOM 657 C C . GLN A 1 82 ? -0.382 -5.582 6.400 1.00 97.38 82 GLN A C 1
ATOM 659 O O . GLN A 1 82 ? 0.331 -6.377 5.784 1.00 97.38 82 GLN A O 1
ATOM 664 N N . LEU A 1 83 ? -1.563 -5.163 5.933 1.00 96.25 83 LEU A N 1
ATOM 665 C CA . LEU A 1 83 ? -2.074 -5.521 4.608 1.00 96.25 83 LEU A CA 1
ATOM 666 C C . LEU A 1 83 ? -1.160 -4.962 3.506 1.00 96.25 83 LEU A C 1
ATOM 668 O O . LEU A 1 83 ? -0.785 -5.716 2.611 1.00 96.25 83 LEU A O 1
ATOM 672 N N . GLU A 1 84 ? -0.734 -3.698 3.619 1.00 94.81 84 GLU A N 1
ATOM 673 C CA . GLU A 1 84 ? 0.209 -3.051 2.695 1.00 94.81 84 GLU A CA 1
ATOM 674 C C . GLU A 1 84 ? 1.520 -3.843 2.610 1.00 94.81 84 GLU A C 1
ATOM 676 O O . GLU A 1 84 ? 1.936 -4.244 1.525 1.00 94.81 84 GLU A O 1
ATOM 681 N N . ASN A 1 85 ? 2.144 -4.152 3.749 1.00 94.31 85 ASN A N 1
ATOM 682 C CA . ASN A 1 85 ? 3.409 -4.890 3.776 1.00 94.31 85 ASN A CA 1
ATOM 683 C C . ASN A 1 85 ? 3.284 -6.295 3.173 1.00 94.31 85 ASN A C 1
ATOM 685 O O . ASN A 1 85 ? 4.179 -6.747 2.456 1.00 94.31 85 ASN A O 1
ATOM 689 N N . LYS A 1 86 ? 2.174 -6.995 3.439 1.00 94.06 86 LYS A N 1
ATOM 690 C CA . LYS A 1 86 ? 1.912 -8.316 2.847 1.00 94.06 86 LYS A CA 1
ATOM 691 C C . LYS A 1 86 ? 1.717 -8.229 1.335 1.00 94.06 86 LYS A C 1
ATOM 693 O O . LYS A 1 86 ? 2.252 -9.075 0.619 1.00 94.06 86 LYS A O 1
ATOM 698 N N . ALA A 1 87 ? 0.996 -7.217 0.859 1.00 92.19 87 ALA A N 1
ATOM 699 C CA . ALA A 1 87 ? 0.802 -6.964 -0.563 1.00 92.19 87 ALA A CA 1
ATOM 700 C C . ALA A 1 87 ? 2.139 -6.658 -1.252 1.00 92.19 87 ALA A C 1
ATOM 702 O O . ALA A 1 87 ? 2.518 -7.351 -2.194 1.00 92.19 87 ALA A O 1
ATOM 703 N N . LEU A 1 88 ? 2.914 -5.713 -0.711 1.00 90.38 88 LEU A N 1
ATOM 704 C CA . LEU A 1 88 ? 4.232 -5.345 -1.231 1.00 90.38 88 LEU A CA 1
ATOM 705 C C . LEU A 1 88 ? 5.193 -6.536 -1.267 1.00 90.38 88 LEU A C 1
ATOM 707 O O . LEU A 1 88 ? 5.895 -6.720 -2.255 1.00 90.38 88 LEU A O 1
ATOM 711 N N . ARG A 1 89 ? 5.205 -7.390 -0.236 1.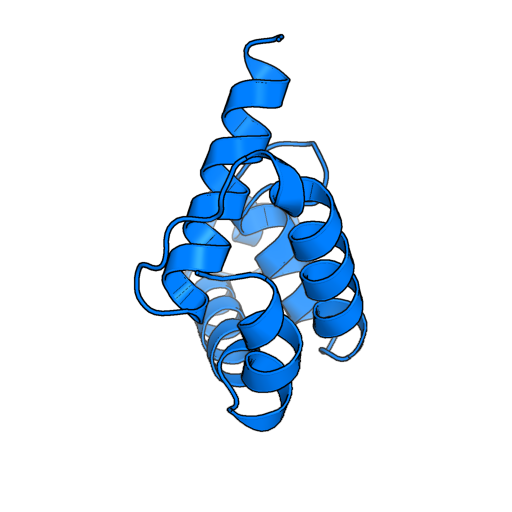00 90.12 89 ARG A N 1
ATOM 712 C CA . ARG A 1 89 ? 6.042 -8.601 -0.227 1.00 90.12 89 ARG A CA 1
ATOM 713 C C . ARG A 1 89 ? 5.694 -9.557 -1.371 1.00 90.12 89 ARG A C 1
ATOM 715 O O . ARG A 1 89 ? 6.596 -10.172 -1.930 1.00 90.12 89 ARG A O 1
ATOM 722 N N . ARG A 1 90 ? 4.410 -9.686 -1.720 1.00 88.00 90 ARG A N 1
ATOM 723 C CA . ARG A 1 90 ? 3.970 -10.507 -2.860 1.00 88.00 90 ARG A CA 1
ATOM 724 C C . ARG A 1 90 ? 4.341 -9.872 -4.199 1.00 88.00 90 ARG A C 1
ATOM 726 O O . ARG A 1 90 ? 4.772 -10.587 -5.095 1.00 88.00 90 ARG A O 1
ATOM 733 N N . LEU A 1 91 ? 4.221 -8.550 -4.309 1.00 84.94 91 LEU A N 1
ATOM 734 C CA . LEU A 1 91 ? 4.591 -7.801 -5.514 1.00 84.94 91 LEU A CA 1
ATOM 735 C C . LEU A 1 91 ? 6.101 -7.843 -5.788 1.00 84.94 91 LEU A C 1
ATOM 737 O O . LEU A 1 91 ? 6.505 -7.947 -6.937 1.00 84.94 91 LEU A O 1
ATOM 741 N N . LYS A 1 92 ? 6.929 -7.848 -4.737 1.00 86.38 92 LYS A N 1
ATOM 742 C CA . LYS A 1 92 ? 8.396 -7.957 -4.825 1.00 86.38 92 LYS A CA 1
ATOM 743 C C . LYS A 1 92 ? 8.915 -9.349 -5.187 1.00 86.38 92 LYS A C 1
ATOM 745 O O . LYS A 1 92 ? 10.128 -9.537 -5.274 1.00 86.38 92 LYS A O 1
ATOM 750 N N . HIS A 1 93 ? 8.044 -10.349 -5.321 1.00 84.94 93 HIS A N 1
ATOM 751 C CA . HIS A 1 93 ? 8.496 -11.710 -5.578 1.00 84.94 93 HIS A CA 1
ATOM 752 C C . HIS A 1 93 ? 9.208 -11.786 -6.943 1.00 84.94 93 HIS A C 1
ATOM 754 O O . HIS A 1 93 ? 8.632 -11.327 -7.930 1.00 84.94 93 HIS A O 1
ATOM 760 N N . PRO A 1 94 ? 10.400 -12.408 -7.054 1.00 80.88 94 PRO A N 1
ATOM 761 C CA . PRO A 1 94 ? 11.211 -12.374 -8.275 1.00 80.88 94 PRO A CA 1
ATOM 762 C C . PRO A 1 94 ? 10.468 -12.809 -9.542 1.00 80.88 94 PRO A C 1
ATOM 764 O O . PRO A 1 94 ? 10.677 -12.234 -10.605 1.00 80.88 94 PRO A O 1
ATOM 767 N N . SER A 1 95 ? 9.568 -13.792 -9.434 1.00 80.50 95 SER A N 1
ATOM 768 C CA . SER A 1 95 ? 8.753 -14.245 -10.570 1.00 80.50 95 SER A CA 1
ATOM 769 C C . SER A 1 95 ? 7.794 -13.178 -11.106 1.00 80.50 95 SER A C 1
ATOM 771 O O . SER A 1 95 ? 7.499 -13.186 -12.295 1.00 80.50 95 SER A O 1
ATOM 773 N N . LYS A 1 96 ? 7.319 -12.262 -10.253 1.00 75.81 96 LYS A N 1
ATOM 774 C CA . LYS A 1 96 ? 6.487 -11.120 -10.647 1.00 75.81 96 LYS A CA 1
ATOM 775 C C . LYS A 1 96 ? 7.360 -9.975 -11.132 1.00 75.81 96 LYS A C 1
ATOM 777 O O . LYS A 1 96 ? 7.144 -9.487 -12.230 1.00 75.81 96 LYS A O 1
ATOM 782 N N . THR A 1 97 ? 8.412 -9.641 -10.388 1.00 74.31 97 THR A N 1
ATOM 7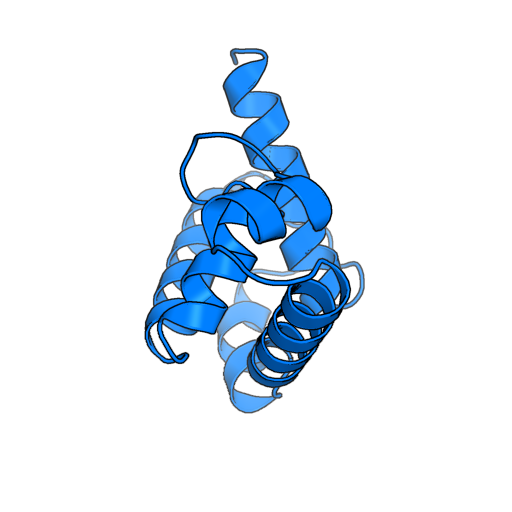83 C CA . THR A 1 97 ? 9.361 -8.570 -10.722 1.00 74.31 97 THR A CA 1
ATOM 784 C C . THR A 1 97 ? 9.993 -8.747 -12.110 1.00 74.31 97 THR A C 1
ATOM 786 O O . THR A 1 97 ? 10.120 -7.770 -12.842 1.00 74.31 97 THR A O 1
ATOM 789 N N . ARG A 1 98 ? 10.330 -9.982 -12.521 1.00 76.88 98 ARG A N 1
ATOM 790 C CA . ARG A 1 98 ? 10.899 -10.283 -13.852 1.00 76.88 98 ARG A CA 1
ATOM 791 C C . ARG A 1 98 ? 10.026 -9.815 -15.019 1.00 76.88 98 ARG A C 1
ATOM 793 O O . ARG A 1 98 ? 10.573 -9.387 -16.025 1.00 76.88 98 ARG A O 1
ATOM 800 N N . GLN A 1 99 ? 8.697 -9.845 -14.885 1.00 71.75 99 GLN A N 1
ATOM 801 C CA . GLN A 1 99 ? 7.786 -9.399 -15.952 1.00 71.75 99 GLN A CA 1
ATOM 802 C C . GLN A 1 99 ? 7.901 -7.896 -16.236 1.00 71.75 99 GLN A C 1
ATOM 804 O O . GLN A 1 99 ? 7.612 -7.455 -17.346 1.00 71.75 99 GLN A O 1
ATOM 809 N N . PHE A 1 100 ? 8.354 -7.125 -15.247 1.00 70.38 100 PHE A N 1
ATOM 810 C CA . PHE A 1 100 ? 8.512 -5.682 -15.360 1.00 70.38 100 PHE A CA 1
ATOM 811 C C . PHE A 1 100 ? 9.935 -5.260 -15.734 1.00 70.38 100 PHE A C 1
ATOM 813 O O . PHE A 1 100 ? 10.124 -4.134 -16.172 1.00 70.38 100 PHE A O 1
ATOM 820 N N . GLN A 1 101 ? 10.937 -6.137 -15.581 1.00 70.44 101 GLN A N 1
ATOM 821 C CA . GLN A 1 101 ? 12.349 -5.800 -15.823 1.00 70.44 101 GLN A CA 1
ATOM 822 C C . GLN A 1 101 ? 12.611 -5.272 -17.239 1.00 70.44 101 GLN A C 1
ATOM 824 O O . GLN A 1 101 ? 13.503 -4.453 -17.406 1.00 70.44 101 GLN A O 1
ATOM 829 N N . GLN A 1 102 ? 11.814 -5.690 -18.224 1.00 72.00 102 GLN A N 1
ATOM 830 C CA . GLN A 1 102 ? 11.918 -5.236 -19.615 1.00 72.00 102 GLN A CA 1
ATOM 831 C C . GLN A 1 102 ? 11.506 -3.766 -19.842 1.00 72.00 102 GLN A C 1
ATOM 833 O O . GLN A 1 102 ? 11.832 -3.223 -20.887 1.00 72.00 102 GLN A O 1
ATOM 838 N N . TYR A 1 103 ? 10.822 -3.127 -18.883 1.00 68.19 103 TYR A N 1
ATOM 839 C CA . TYR A 1 103 ? 10.358 -1.729 -18.973 1.00 68.19 103 TYR A CA 1
ATOM 840 C C . TYR A 1 103 ? 11.237 -0.748 -18.190 1.00 68.19 103 TYR A C 1
ATOM 842 O O . TYR A 1 103 ? 10.939 0.443 -18.125 1.00 68.19 103 TYR A O 1
ATOM 850 N N . PHE A 1 104 ? 12.295 -1.244 -17.544 1.00 65.19 104 PHE A N 1
ATOM 851 C CA . PHE A 1 104 ? 13.224 -0.416 -16.789 1.00 65.19 104 PHE A CA 1
ATOM 852 C C . PHE A 1 104 ? 14.615 -0.492 -17.414 1.00 65.19 104 PHE A C 1
ATOM 854 O O . PHE A 1 104 ? 15.253 -1.548 -17.340 1.00 65.19 104 PHE A O 1
ATOM 861 N N . ALA A 1 105 ? 15.099 0.630 -17.950 1.00 57.34 105 ALA A N 1
ATOM 862 C CA . ALA A 1 105 ? 16.510 0.805 -18.291 1.00 57.34 105 ALA A CA 1
ATOM 863 C C . ALA A 1 105 ? 17.397 0.671 -17.034 1.00 57.34 105 ALA A C 1
ATOM 865 O O . ALA A 1 105 ? 16.966 1.044 -15.914 1.00 57.34 105 ALA A O 1
#

pLDDT: mean 80.95, std 13.32, range [48.47, 97.88]

Mean predicted aligned error: 6.47 Å

Organism: NCBI:txid1802587

Nearest PDB structures (foldseek):
  5tw1-assembly1_F  TM=9.292E-01  e=2.273E-04  Mycolicibacterium smegmatis MC2 155
  5vi8-assembly1_F  TM=9.291E-01  e=3.020E-04  Mycolicibacterium smegmatis MC2 155
  6ccv-assembly1_F  TM=9.308E-01  e=5.332E-04  Mycolicibacterium smegmatis MC2 155
  6dcf-assembly1_F  TM=9.278E-01  e=5.037E-04  Mycolicibacterium smegmatis MC2 155
  8igs-assembly1_L  TM=9.365E-01  e=1.251E-03  Escherichia coli K-12

Sequence (105 aa):
MSRLEQTHKINCQNLICKIFSNKEIEKDHFEEVIQIIEATLSGLPEKYQIVIKLRYGLDGKGAQTLQQIGNVLGITRERVRQLENKALRRLKHPSKTRQFQQYFA